Protein AF-A0A818DX25-F1 (afdb_monomer)

pLDDT: mean 81.35, std 13.8, range [36.88, 93.81]

Foldseek 3Di:
DADQVFQADPVCRPVDPDGDHQQDPVCVVVVWDWDDPPVDIAIQHPVHGDDDTDDDDDDPDDCPPPVVVCVVVPDPPPPPD

Sequence (81 aa):
FIDPLNGKPYYYVQSTSDTLFKIDEHFRYFGITIVDLGCCRVIEHLQHGTPVFVGCIFTSASKMDPYIQQLPNEYNFTSRN

Structure (mmCIF, N/CA/C/O backbone):
data_AF-A0A818DX25-F1
#
_entry.id   AF-A0A818DX25-F1
#
loop_
_atom_site.group_PDB
_atom_site.id
_atom_site.type_symbol
_atom_site.label_atom_id
_atom_site.label_alt_id
_atom_site.label_comp_id
_atom_site.label_asym_id
_atom_site.label_entity_id
_atom_site.label_seq_id
_atom_site.pdbx_PDB_ins_code
_atom_site.Cartn_x
_atom_site.Cartn_y
_atom_site.Cartn_z
_atom_site.occupancy
_atom_site.B_iso_or_equiv
_atom_site.auth_seq_id
_atom_site.auth_comp_id
_atom_site.auth_asym_id
_atom_site.auth_atom_id
_atom_site.pdbx_PDB_model_num
ATOM 1 N N . PHE A 1 1 ? 7.813 0.832 -3.303 1.00 92.75 1 PHE A N 1
ATOM 2 C CA . PHE A 1 1 ? 6.757 0.433 -2.349 1.00 92.75 1 PHE A CA 1
ATOM 3 C C . PHE A 1 1 ? 6.119 1.687 -1.760 1.00 92.75 1 PHE A C 1
ATOM 5 O O . PHE A 1 1 ? 6.669 2.773 -1.950 1.00 92.75 1 PHE A O 1
ATOM 12 N N . ILE A 1 2 ? 4.965 1.551 -1.110 1.00 92.31 2 ILE A N 1
ATOM 13 C CA . ILE A 1 2 ? 4.283 2.648 -0.407 1.00 92.31 2 ILE A CA 1
ATOM 14 C C . ILE A 1 2 ? 4.688 2.599 1.060 1.00 92.31 2 ILE A C 1
ATOM 16 O O . ILE A 1 2 ? 4.592 1.5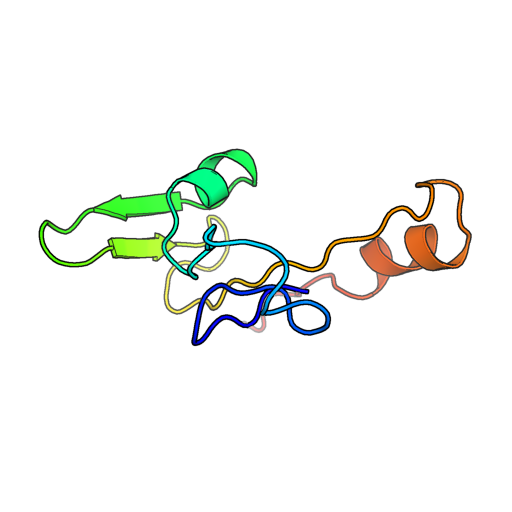44 1.685 1.00 92.31 2 ILE A O 1
ATOM 20 N N . ASP A 1 3 ? 5.156 3.724 1.586 1.00 90.69 3 ASP A N 1
ATOM 21 C CA . ASP A 1 3 ? 5.452 3.866 3.001 1.00 90.69 3 ASP A CA 1
ATOM 22 C C . ASP A 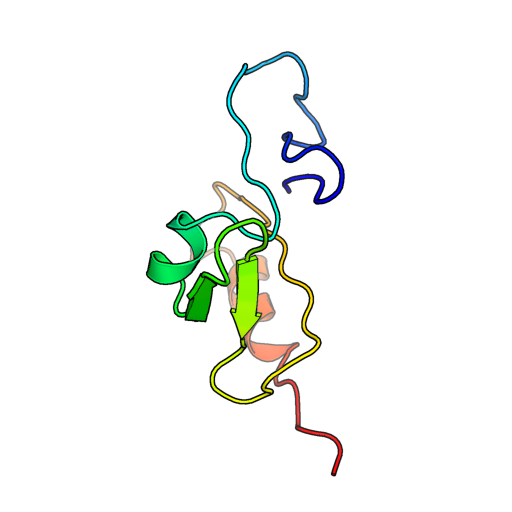1 3 ? 4.132 3.825 3.802 1.00 90.69 3 ASP A C 1
ATOM 24 O O . ASP A 1 3 ? 3.256 4.672 3.615 1.00 90.69 3 ASP A O 1
ATOM 28 N N . PRO A 1 4 ? 3.956 2.835 4.688 1.00 87.00 4 PRO A N 1
ATOM 29 C CA . PRO A 1 4 ? 2.709 2.611 5.413 1.00 87.00 4 PRO A CA 1
ATOM 30 C C . PRO A 1 4 ? 2.410 3.673 6.481 1.00 87.00 4 PRO A C 1
ATOM 32 O O . PRO A 1 4 ? 1.280 3.725 6.974 1.00 87.00 4 PRO A O 1
ATOM 35 N N . LEU A 1 5 ? 3.390 4.503 6.862 1.00 85.75 5 LEU A N 1
ATOM 36 C CA . LEU A 1 5 ? 3.202 5.574 7.845 1.00 85.75 5 LEU A CA 1
ATOM 37 C C . LEU A 1 5 ? 2.537 6.809 7.233 1.00 85.75 5 LEU A C 1
ATOM 39 O O . LEU A 1 5 ? 1.714 7.444 7.886 1.00 85.75 5 LEU A O 1
ATOM 43 N N . ASN A 1 6 ? 2.877 7.143 5.989 1.00 88.75 6 ASN A N 1
ATOM 44 C CA . ASN A 1 6 ? 2.403 8.357 5.314 1.00 88.75 6 ASN A CA 1
ATOM 45 C C . ASN A 1 6 ? 1.590 8.077 4.035 1.00 88.75 6 ASN A C 1
ATOM 47 O O . ASN A 1 6 ? 1.046 9.008 3.446 1.00 88.75 6 ASN A O 1
ATOM 51 N N . GLY A 1 7 ? 1.500 6.818 3.603 1.00 90.50 7 GLY A N 1
ATOM 52 C CA . GLY A 1 7 ? 0.778 6.400 2.405 1.00 90.50 7 GLY A CA 1
ATOM 53 C C . GLY A 1 7 ? 1.430 6.842 1.093 1.00 90.50 7 GLY A C 1
ATOM 54 O O . GLY A 1 7 ? 0.774 6.780 0.055 1.00 90.50 7 GLY A O 1
ATOM 55 N N . LYS A 1 8 ? 2.685 7.310 1.102 1.00 93.62 8 LYS A N 1
ATOM 56 C CA . LYS A 1 8 ? 3.370 7.875 -0.071 1.00 93.62 8 LYS A CA 1
ATOM 57 C C . LYS A 1 8 ? 4.337 6.888 -0.726 1.00 93.62 8 LYS A C 1
ATOM 59 O O . LYS A 1 8 ? 4.872 6.001 -0.061 1.00 93.62 8 LYS A O 1
ATOM 64 N N . PRO A 1 9 ? 4.630 7.043 -2.030 1.00 93.81 9 PRO A N 1
ATOM 65 C CA . PRO A 1 9 ? 5.693 6.283 -2.675 1.00 93.81 9 PRO A CA 1
ATOM 66 C C . PRO A 1 9 ? 7.051 6.609 -2.047 1.00 93.81 9 PRO A C 1
ATOM 68 O O . PRO A 1 9 ? 7.458 7.768 -2.047 1.00 93.81 9 PRO A O 1
ATOM 71 N N . TYR A 1 10 ? 7.781 5.592 -1.585 1.00 93.06 10 TYR A N 1
ATOM 72 C CA . TYR A 1 10 ? 9.056 5.781 -0.879 1.00 93.06 10 TYR A CA 1
ATOM 73 C C . TYR A 1 10 ? 10.090 6.596 -1.677 1.00 93.06 10 TYR A C 1
ATOM 75 O O . TYR A 1 10 ? 10.716 7.505 -1.143 1.00 93.06 10 TYR A O 1
ATOM 83 N N . TYR A 1 11 ? 10.245 6.310 -2.974 1.00 91.50 11 TYR A N 1
ATOM 84 C CA . TYR A 1 11 ? 11.255 6.971 -3.812 1.00 91.50 11 TYR A CA 1
ATOM 85 C C . TYR A 1 11 ? 10.811 8.312 -4.410 1.00 91.50 11 TYR A C 1
ATOM 87 O O . TYR A 1 11 ? 11.656 9.110 -4.802 1.00 91.50 11 TYR A O 1
ATOM 95 N N . TYR A 1 12 ? 9.506 8.579 -4.493 1.00 88.06 12 TYR A N 1
ATOM 96 C CA . TYR A 1 12 ? 8.966 9.714 -5.252 1.00 88.06 12 TYR A CA 1
ATOM 97 C C . TYR A 1 12 ? 7.884 10.455 -4.465 1.00 88.06 12 TYR A C 1
ATOM 99 O O . TYR A 1 12 ? 6.816 10.763 -4.991 1.00 88.06 12 TYR A O 1
ATOM 107 N N . VAL A 1 13 ? 8.154 10.755 -3.194 1.00 83.38 13 VAL A N 1
ATOM 108 C CA . VAL A 1 13 ? 7.178 11.357 -2.266 1.00 83.38 13 VAL A CA 1
ATOM 109 C C . VAL A 1 13 ? 6.558 12.656 -2.807 1.00 83.38 13 VAL A C 1
ATOM 111 O O . VAL A 1 13 ? 5.378 12.906 -2.589 1.00 83.38 13 VAL A O 1
ATOM 114 N N . GLN A 1 14 ? 7.321 13.462 -3.554 1.00 86.88 14 GLN A N 1
ATOM 115 C CA . GLN A 1 14 ? 6.872 14.752 -4.104 1.00 86.88 14 GLN A CA 1
ATOM 116 C C . GLN A 1 14 ? 6.103 14.642 -5.431 1.00 86.88 14 GLN A C 1
ATOM 118 O O . GLN A 1 14 ? 5.597 15.642 -5.928 1.00 86.88 14 GLN A O 1
ATOM 123 N N . SER A 1 15 ? 6.032 13.450 -6.027 1.00 84.12 15 SER A N 1
ATOM 124 C CA . SER A 1 15 ? 5.465 13.269 -7.371 1.00 84.12 15 SER A CA 1
ATOM 125 C C . SER A 1 15 ? 3.936 13.233 -7.413 1.00 84.12 15 SER A C 1
ATOM 127 O O . SER A 1 15 ? 3.362 13.364 -8.490 1.00 84.12 15 SER A O 1
ATOM 129 N N . THR A 1 16 ? 3.266 13.051 -6.271 1.00 88.31 16 THR A N 1
ATOM 130 C CA . THR A 1 16 ? 1.802 12.963 -6.217 1.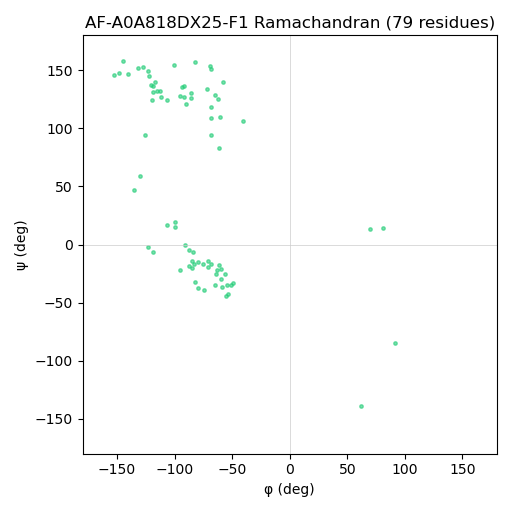00 88.31 16 THR A CA 1
ATOM 131 C C . THR A 1 16 ? 1.228 13.405 -4.869 1.00 88.31 16 THR A C 1
ATOM 133 O O . THR A 1 16 ? 1.806 13.169 -3.800 1.00 88.31 16 THR A O 1
ATOM 136 N N . SER A 1 17 ? 0.046 14.024 -4.910 1.00 90.62 17 SER A N 1
ATOM 137 C CA . SER A 1 17 ? -0.796 14.272 -3.736 1.00 90.62 17 SER A CA 1
ATOM 138 C C . SER A 1 17 ? -1.521 13.017 -3.248 1.00 90.62 17 SER A C 1
ATOM 140 O O . SER A 1 17 ? -1.908 12.984 -2.081 1.00 90.62 17 SER A O 1
ATOM 142 N N . ASP A 1 18 ? -1.609 11.969 -4.064 1.00 91.00 18 ASP A N 1
ATOM 143 C CA . ASP A 1 18 ? -2.325 10.734 -3.741 1.00 91.00 18 ASP A CA 1
ATOM 144 C C . ASP A 1 18 ? -1.627 9.930 -2.641 1.00 91.00 18 ASP A C 1
ATOM 146 O O . ASP A 1 18 ? -0.410 10.030 -2.434 1.00 91.00 18 ASP A O 1
ATOM 150 N N . THR A 1 19 ? -2.413 9.140 -1.916 1.00 91.19 19 THR A N 1
ATOM 151 C CA . THR A 1 19 ? -1.958 8.307 -0.799 1.00 91.19 19 THR A CA 1
ATOM 152 C C . THR A 1 19 ? -2.650 6.956 -0.816 1.00 91.19 19 THR A C 1
ATOM 154 O O . THR A 1 19 ? -3.828 6.883 -1.146 1.00 91.19 19 THR A O 1
ATOM 157 N N . LEU A 1 20 ? -1.945 5.917 -0.378 1.00 90.19 20 LEU A N 1
ATOM 158 C CA . LEU A 1 20 ? -2.502 4.592 -0.126 1.00 90.19 20 LEU A CA 1
ATOM 159 C C . LEU A 1 20 ? -2.161 4.177 1.309 1.00 90.19 20 LEU A C 1
ATOM 161 O O . LEU A 1 20 ? -1.067 3.686 1.582 1.00 90.19 20 LEU A O 1
ATOM 165 N N . PHE A 1 21 ? -3.069 4.420 2.251 1.00 88.06 21 PHE A N 1
ATOM 166 C CA . PHE A 1 21 ? -2.841 4.087 3.661 1.00 88.06 21 PHE A CA 1
ATOM 167 C C . PHE A 1 21 ? -3.139 2.621 3.954 1.00 88.06 21 PHE A C 1
ATOM 169 O O . PHE A 1 21 ? -3.953 2.006 3.286 1.00 88.06 21 PHE A O 1
ATOM 176 N N . LYS A 1 22 ? -2.561 2.069 5.025 1.00 80.00 22 LYS A N 1
ATOM 177 C CA . LYS A 1 22 ? -2.763 0.665 5.435 1.00 80.00 22 LYS A CA 1
ATOM 178 C C . LYS A 1 22 ? -4.236 0.208 5.494 1.00 80.00 22 LYS A C 1
ATOM 180 O O . LYS A 1 22 ? -4.514 -0.939 5.191 1.00 80.00 22 LYS A O 1
ATOM 185 N N . ILE A 1 23 ? -5.171 1.092 5.849 1.00 85.12 23 ILE A N 1
ATOM 186 C CA . ILE A 1 23 ? -6.617 0.807 5.982 1.00 85.12 23 ILE A CA 1
ATOM 187 C C . ILE A 1 23 ? -7.453 1.259 4.768 1.00 85.12 23 ILE A C 1
ATOM 189 O O . ILE A 1 23 ? -8.655 1.498 4.887 1.00 85.12 23 ILE A O 1
ATOM 193 N N . ASP A 1 24 ? -6.816 1.467 3.620 1.00 86.62 24 ASP A N 1
ATOM 194 C CA . ASP A 1 24 ? -7.471 1.993 2.426 1.00 86.62 24 ASP A CA 1
ATOM 195 C C . ASP A 1 24 ? -8.414 0.964 1.778 1.00 86.62 24 ASP A C 1
ATOM 197 O O . ASP A 1 24 ? -8.035 -0.185 1.564 1.00 86.62 24 ASP A O 1
ATOM 201 N N . GLU A 1 25 ? -9.635 1.378 1.421 1.00 87.19 25 GLU A N 1
ATOM 202 C CA . GLU A 1 25 ? -10.670 0.506 0.836 1.00 87.19 25 GLU A CA 1
ATOM 203 C C . GLU A 1 25 ? -10.208 -0.216 -0.436 1.00 87.19 25 GLU A C 1
ATOM 205 O O . GLU A 1 25 ? -10.701 -1.307 -0.737 1.00 87.19 25 GLU A O 1
ATOM 210 N N . HIS A 1 26 ? -9.229 0.333 -1.163 1.00 88.06 26 HIS A N 1
ATOM 211 C CA . HIS A 1 26 ? -8.669 -0.318 -2.345 1.00 88.06 26 HIS A CA 1
ATOM 212 C C . HIS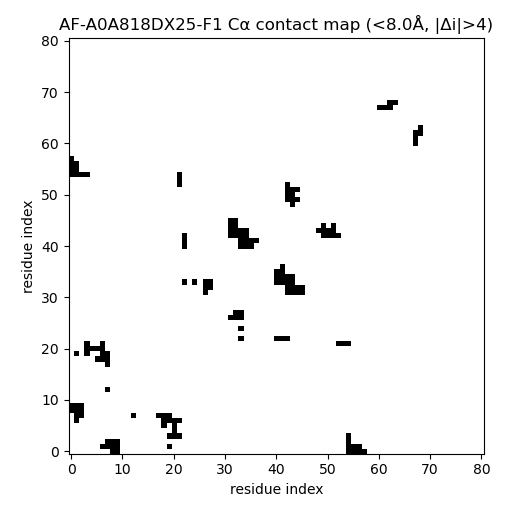 A 1 26 ? -8.056 -1.692 -2.039 1.00 88.06 26 HIS A C 1
ATOM 214 O O . HIS A 1 26 ? -7.979 -2.536 -2.933 1.00 88.06 26 HIS A O 1
ATOM 220 N N . PHE A 1 27 ? -7.688 -1.975 -0.785 1.00 86.56 27 PHE A N 1
ATOM 221 C CA . PHE A 1 27 ? -7.213 -3.298 -0.379 1.00 86.56 27 PHE A CA 1
ATOM 222 C C . PHE A 1 27 ? -8.254 -4.410 -0.537 1.00 86.56 27 PHE A C 1
ATOM 224 O O . PHE A 1 27 ? -7.871 -5.566 -0.732 1.00 86.56 27 PHE A O 1
ATOM 231 N N . ARG A 1 28 ? -9.554 -4.085 -0.582 1.00 86.81 28 ARG A N 1
ATOM 232 C CA . ARG A 1 28 ? -10.605 -5.070 -0.889 1.00 86.81 28 ARG A CA 1
ATOM 233 C C . ARG A 1 28 ? -10.418 -5.731 -2.249 1.00 86.81 28 ARG A C 1
ATOM 235 O O . ARG A 1 28 ? -10.650 -6.930 -2.377 1.00 86.81 28 ARG A O 1
ATOM 242 N N . TYR A 1 29 ? -9.938 -4.985 -3.245 1.00 88.06 29 TYR A N 1
ATOM 243 C CA . TYR A 1 29 ? -9.666 -5.525 -4.582 1.00 88.06 29 TYR A CA 1
ATOM 244 C C . TYR A 1 29 ? -8.496 -6.518 -4.602 1.00 88.06 29 TYR A C 1
ATOM 246 O O . TYR A 1 29 ? -8.369 -7.296 -5.543 1.00 88.06 29 TYR A O 1
ATOM 254 N N . PHE A 1 30 ? -7.672 -6.526 -3.553 1.00 83.56 30 PHE A N 1
ATOM 255 C CA . PHE A 1 30 ? -6.555 -7.451 -3.375 1.00 83.56 30 PHE A CA 1
ATOM 256 C C . PHE A 1 30 ? -6.892 -8.616 -2.426 1.00 83.56 30 PHE A C 1
ATOM 258 O O . PHE A 1 30 ? -5.990 -9.311 -1.967 1.00 83.56 30 PHE A O 1
ATOM 265 N N . GLY A 1 31 ? -8.179 -8.847 -2.130 1.00 82.94 31 GLY A N 1
ATOM 266 C CA . GLY A 1 31 ? -8.638 -9.972 -1.304 1.00 82.94 31 GLY A CA 1
ATOM 267 C C . GLY A 1 31 ? -8.516 -9.748 0.206 1.00 82.94 31 GLY A C 1
ATOM 268 O O . GLY A 1 31 ? -8.616 -10.699 0.978 1.00 82.94 31 GLY A O 1
ATOM 269 N N . ILE A 1 32 ? -8.305 -8.505 0.640 1.00 84.56 32 ILE A N 1
ATOM 270 C CA . ILE A 1 32 ? -8.231 -8.138 2.056 1.00 84.56 32 ILE A CA 1
ATOM 271 C C . ILE A 1 32 ? -9.604 -7.678 2.547 1.00 84.56 32 ILE A C 1
ATOM 273 O O . ILE A 1 32 ? -10.269 -6.874 1.894 1.00 84.56 32 ILE A O 1
ATOM 277 N N . THR A 1 33 ? -10.026 -8.140 3.723 1.00 86.75 33 THR A N 1
ATOM 278 C CA . THR A 1 33 ? -11.275 -7.664 4.326 1.00 86.75 33 THR A CA 1
ATOM 279 C C . THR A 1 33 ? -11.004 -6.390 5.110 1.00 86.75 33 THR A C 1
ATOM 281 O O . THR A 1 33 ? -10.090 -6.335 5.930 1.00 86.75 33 THR A O 1
ATOM 284 N N . ILE A 1 34 ? -11.810 -5.358 4.865 1.00 87.31 34 ILE A N 1
ATOM 285 C CA . ILE A 1 34 ? -11.804 -4.133 5.664 1.00 87.31 34 ILE A CA 1
ATOM 286 C C . ILE A 1 34 ? -13.119 -4.061 6.430 1.00 87.31 34 ILE A C 1
ATOM 288 O O . ILE A 1 34 ? -14.201 -4.168 5.848 1.00 87.31 34 ILE A O 1
ATOM 292 N N . VAL A 1 35 ? -13.029 -3.895 7.742 1.00 86.00 35 VAL A N 1
ATOM 293 C CA . VAL A 1 35 ? -14.179 -3.734 8.631 1.00 86.00 35 VAL A CA 1
ATOM 294 C C . VAL A 1 35 ? -14.244 -2.277 9.064 1.00 86.00 35 VAL A C 1
ATOM 296 O O . VAL A 1 35 ? -13.267 -1.739 9.588 1.00 86.00 35 VAL A O 1
ATOM 299 N N . ASP A 1 36 ? -15.388 -1.642 8.826 1.00 86.38 36 ASP A N 1
ATOM 300 C CA . ASP A 1 36 ? -15.646 -0.264 9.237 1.00 86.38 36 ASP A CA 1
ATOM 301 C C . ASP A 1 36 ? -16.275 -0.245 10.637 1.00 86.38 36 ASP A C 1
ATOM 303 O O . ASP A 1 36 ? -17.324 -0.850 10.865 1.00 86.38 36 ASP A O 1
ATOM 307 N N . LEU A 1 37 ? -15.616 0.428 11.581 1.00 87.31 37 LEU A N 1
ATOM 308 C CA . LEU A 1 37 ? -16.072 0.627 12.960 1.00 87.31 37 LEU A CA 1
ATOM 309 C C . LEU A 1 37 ? -16.544 2.076 13.196 1.00 87.31 37 LEU A C 1
ATOM 311 O O . LEU A 1 37 ? -16.626 2.533 14.337 1.00 87.31 37 LEU A O 1
ATOM 315 N N . GLY A 1 38 ? -16.809 2.832 12.127 1.00 86.69 38 GLY A N 1
ATOM 316 C CA . GLY A 1 38 ? -17.187 4.241 12.153 1.00 86.69 38 GLY A CA 1
ATOM 317 C C . GLY A 1 38 ? -15.969 5.159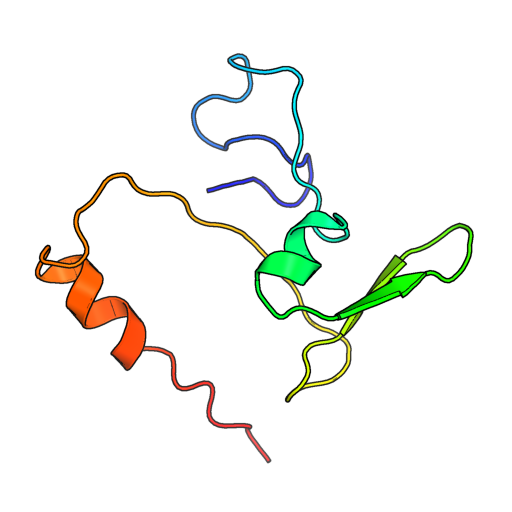 12.060 1.00 86.69 38 GLY A C 1
ATOM 318 O O . GLY A 1 38 ? -15.622 5.636 10.985 1.00 86.69 38 GLY A O 1
ATOM 319 N N . CYS A 1 39 ? -15.314 5.446 13.190 1.00 85.62 39 CYS A N 1
ATOM 320 C CA . CYS A 1 39 ? -14.143 6.340 13.219 1.00 85.62 39 CYS A CA 1
ATOM 321 C C . CYS A 1 39 ? -12.813 5.634 12.908 1.00 85.62 39 CYS A C 1
ATOM 323 O O . CYS A 1 39 ? -11.807 6.293 12.648 1.00 85.62 39 CYS A O 1
ATOM 325 N N . CYS A 1 40 ? -12.814 4.302 12.934 1.00 82.25 40 CYS A N 1
ATOM 326 C CA . CYS A 1 40 ? -11.651 3.460 12.707 1.00 82.25 40 CYS A CA 1
ATOM 327 C C . CYS A 1 40 ? -11.999 2.365 11.708 1.00 82.25 40 CYS A C 1
ATOM 329 O O . CYS A 1 40 ? -13.132 1.893 11.650 1.00 82.25 40 CYS A O 1
ATOM 331 N N . ARG A 1 41 ? -10.988 1.908 10.974 1.00 84.69 41 ARG A N 1
ATOM 332 C CA . ARG A 1 41 ? -11.098 0.730 10.118 1.00 84.69 41 ARG A CA 1
ATOM 333 C C . ARG A 1 41 ? -10.068 -0.298 10.528 1.00 84.69 41 ARG A C 1
ATOM 335 O O . ARG A 1 41 ? -8.959 0.055 10.933 1.00 84.69 41 ARG A O 1
ATOM 342 N N . VAL A 1 42 ? -10.448 -1.563 10.424 1.00 84.06 42 VAL A N 1
ATOM 343 C CA . VAL A 1 42 ? -9.597 -2.701 10.765 1.00 84.06 42 VAL A CA 1
ATOM 344 C C . VAL A 1 42 ? -9.423 -3.574 9.536 1.00 84.06 42 VAL A C 1
ATOM 346 O O . VAL A 1 42 ? -10.364 -3.809 8.782 1.00 84.06 42 VAL A O 1
ATOM 349 N N . ILE A 1 43 ? -8.192 -4.026 9.337 1.00 84.12 43 ILE A N 1
ATOM 350 C CA . ILE A 1 43 ? -7.824 -4.968 8.289 1.00 84.12 43 ILE A CA 1
ATOM 351 C C . ILE A 1 43 ? -7.930 -6.366 8.873 1.00 84.12 43 ILE A C 1
ATOM 353 O O . ILE A 1 43 ? -7.279 -6.643 9.874 1.00 84.12 43 ILE A O 1
ATOM 357 N N . GLU A 1 44 ? -8.660 -7.253 8.217 1.00 80.88 44 GLU A N 1
ATOM 358 C CA . GLU A 1 44 ? -8.727 -8.664 8.568 1.00 80.88 44 GLU A CA 1
ATOM 359 C C . GLU A 1 44 ? -8.237 -9.512 7.391 1.00 80.88 44 GLU A C 1
ATOM 361 O O . GLU A 1 44 ? -8.724 -9.398 6.259 1.00 80.88 44 GLU A O 1
ATOM 366 N N . HIS A 1 45 ? -7.241 -10.362 7.645 1.00 76.38 45 HIS A N 1
ATOM 367 C CA . HIS A 1 45 ? -6.795 -11.331 6.651 1.00 76.38 45 HIS A CA 1
ATOM 368 C C . HIS A 1 45 ? -7.666 -12.584 6.740 1.00 76.38 45 HIS A C 1
ATOM 370 O O . HIS A 1 45 ? -7.735 -13.202 7.799 1.00 76.38 45 HIS A O 1
ATOM 376 N N . LEU A 1 46 ? -8.253 -13.013 5.620 1.00 67.25 46 LEU A N 1
ATOM 377 C CA . LEU A 1 46 ? -9.206 -14.133 5.563 1.00 67.25 46 LEU A CA 1
ATOM 378 C C . LEU A 1 46 ? -8.707 -15.421 6.243 1.00 67.25 46 LEU A C 1
ATOM 380 O O . LEU A 1 46 ? -9.494 -16.146 6.837 1.00 67.25 46 LEU A O 1
ATOM 384 N N . GLN A 1 47 ? -7.402 -15.699 6.174 1.00 69.06 47 GLN A N 1
ATOM 385 C CA . GLN A 1 47 ? -6.800 -16.893 6.779 1.00 69.06 47 GLN A CA 1
ATOM 386 C C . GLN A 1 47 ? -6.218 -16.666 8.187 1.00 69.06 47 GLN A C 1
ATOM 388 O O . GLN A 1 47 ? -6.030 -17.627 8.923 1.00 69.06 47 GLN A O 1
ATOM 393 N N . HIS A 1 48 ? -5.896 -15.421 8.561 1.00 65.88 48 HIS A N 1
ATOM 394 C CA . HIS A 1 48 ? -5.084 -15.127 9.758 1.00 65.88 48 HIS A CA 1
ATOM 395 C C . HIS A 1 48 ? -5.774 -14.191 10.766 1.00 65.88 48 HIS A C 1
ATOM 397 O O . HIS A 1 48 ? -5.209 -13.921 11.822 1.00 65.88 48 HIS A O 1
ATOM 403 N N . GLY A 1 49 ? -6.981 -13.702 10.469 1.00 70.19 49 GLY A N 1
ATOM 404 C CA . GLY A 1 49 ? -7.723 -12.798 11.344 1.00 70.19 49 GLY A CA 1
ATOM 405 C C . GLY A 1 49 ? -6.988 -11.474 11.581 1.00 70.19 49 GLY A C 1
ATOM 406 O O . GLY A 1 49 ? -6.402 -10.893 10.662 1.00 70.19 49 GLY A O 1
ATOM 407 N N . THR A 1 50 ? -7.026 -10.997 12.826 1.00 72.88 50 THR A N 1
ATOM 408 C CA . THR A 1 50 ? -6.310 -9.809 13.319 1.00 72.88 50 THR A CA 1
ATOM 409 C C . THR A 1 50 ? -5.407 -10.176 14.508 1.00 72.88 50 THR A C 1
ATOM 411 O O . THR A 1 50 ? -5.769 -11.071 15.272 1.00 72.88 50 THR A O 1
ATOM 414 N N . PRO A 1 51 ? -4.256 -9.494 14.713 1.00 69.19 51 PRO A N 1
ATOM 415 C CA . PRO A 1 51 ? -3.760 -8.329 13.975 1.00 69.19 51 PRO A CA 1
ATOM 416 C C . PRO A 1 51 ? -2.847 -8.698 12.794 1.00 69.19 51 PRO A C 1
ATOM 418 O O . PRO A 1 51 ? -1.926 -9.500 12.923 1.00 69.19 51 PRO A O 1
ATOM 421 N N . VAL A 1 52 ? -3.049 -8.033 11.656 1.00 76.06 52 VAL A N 1
ATOM 422 C CA . VAL A 1 52 ? -2.194 -8.151 10.466 1.00 76.06 52 VAL A CA 1
ATOM 423 C C . VAL A 1 52 ? -1.737 -6.779 9.988 1.00 76.06 52 VAL A C 1
ATOM 425 O O . VAL A 1 52 ? -2.404 -5.766 10.204 1.00 76.06 52 VAL A O 1
ATOM 428 N N . PHE A 1 53 ? -0.583 -6.751 9.329 1.00 78.88 53 PHE A N 1
ATOM 429 C CA . PHE A 1 53 ? -0.032 -5.555 8.709 1.00 78.88 53 PHE A CA 1
ATOM 430 C C . PHE A 1 53 ? 0.022 -5.741 7.195 1.00 78.88 53 PHE A C 1
ATOM 432 O O . PHE A 1 53 ? 0.511 -6.763 6.719 1.00 78.88 53 PHE A O 1
ATOM 439 N N . VAL A 1 54 ? -0.465 -4.752 6.445 1.00 81.56 54 VAL A N 1
ATOM 440 C CA .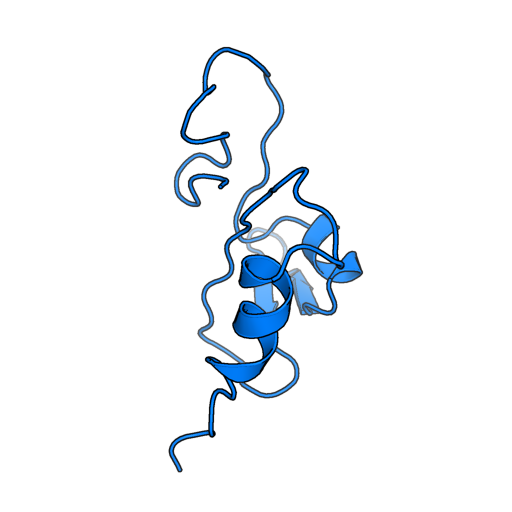 VAL A 1 54 ? -0.518 -4.796 4.979 1.00 81.56 54 VAL A CA 1
ATOM 441 C C . VAL A 1 54 ? 0.321 -3.661 4.404 1.00 81.56 54 VAL A C 1
ATOM 443 O O . VAL A 1 54 ? 0.263 -2.526 4.877 1.00 81.56 54 VAL A O 1
ATOM 446 N N . GLY A 1 55 ? 1.096 -3.978 3.369 1.00 85.62 55 GLY A N 1
ATOM 447 C CA . GLY A 1 55 ? 1.899 -3.028 2.610 1.00 85.62 55 GLY A CA 1
ATOM 448 C C . GLY A 1 55 ? 1.956 -3.413 1.133 1.00 85.62 55 GLY A C 1
ATOM 449 O O . GLY A 1 55 ? 1.740 -4.570 0.780 1.00 85.62 55 GLY A O 1
ATOM 450 N N . CYS A 1 56 ? 2.258 -2.437 0.274 1.00 88.94 56 CYS A N 1
ATOM 451 C CA . CYS A 1 56 ? 2.278 -2.622 -1.179 1.00 88.94 56 CYS A CA 1
ATOM 452 C C . CYS A 1 56 ? 3.653 -2.360 -1.783 1.00 88.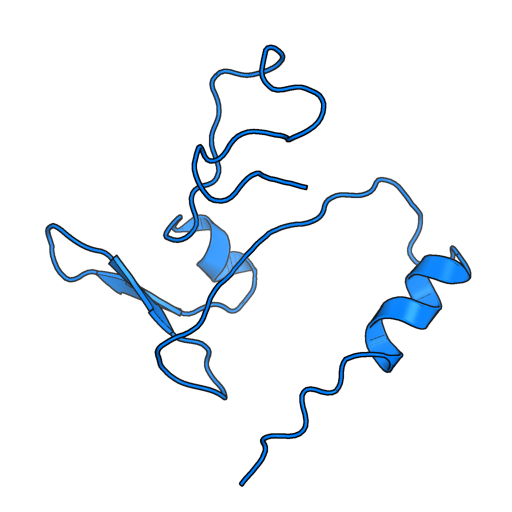94 56 CYS A C 1
ATOM 454 O O . CYS A 1 56 ? 4.243 -1.288 -1.596 1.00 88.94 56 CYS A O 1
ATOM 456 N N . ILE A 1 57 ? 4.108 -3.293 -2.618 1.00 90.88 57 ILE A N 1
ATOM 457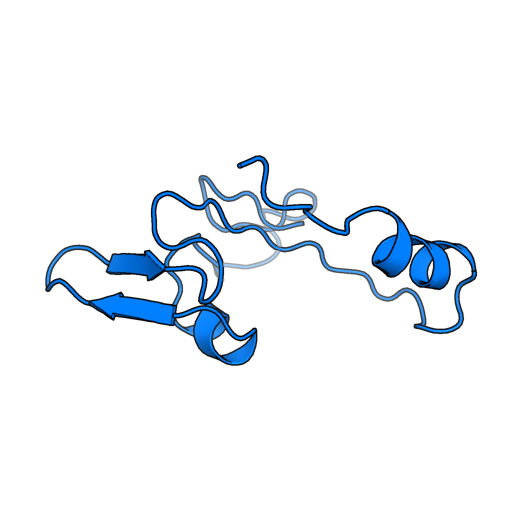 C CA . ILE A 1 57 ? 5.274 -3.133 -3.487 1.00 90.88 57 ILE A CA 1
ATOM 458 C C . ILE A 1 57 ? 4.784 -3.112 -4.937 1.00 90.88 57 ILE A C 1
ATOM 460 O O . ILE A 1 57 ? 3.990 -3.953 -5.341 1.00 90.88 57 ILE A O 1
ATOM 464 N N . PHE A 1 58 ? 5.263 -2.138 -5.708 1.00 90.62 58 PHE A N 1
ATOM 465 C CA . PHE A 1 58 ? 4.911 -1.953 -7.113 1.00 90.62 58 PHE A CA 1
ATOM 466 C C . PHE A 1 58 ? 6.159 -2.130 -7.970 1.00 90.62 58 PHE A C 1
ATOM 468 O O . PHE A 1 58 ? 7.235 -1.662 -7.592 1.00 90.62 58 PHE A O 1
ATOM 475 N N . THR A 1 59 ? 6.002 -2.786 -9.115 1.00 91.69 59 THR A N 1
ATOM 476 C CA . THR A 1 59 ? 7.060 -2.993 -10.102 1.00 91.69 59 THR A CA 1
ATOM 477 C C . THR A 1 59 ? 6.457 -3.031 -11.503 1.00 91.69 59 THR A C 1
ATOM 479 O O . THR A 1 59 ? 5.320 -3.468 -11.677 1.00 91.69 59 THR A O 1
ATOM 482 N N . SER A 1 60 ? 7.213 -2.561 -12.493 1.00 93.62 60 SER A N 1
ATOM 483 C CA . SER A 1 60 ? 6.902 -2.724 -13.918 1.00 93.62 60 SER A CA 1
ATOM 484 C C . SER A 1 60 ? 7.533 -3.985 -14.518 1.00 93.62 60 SER A C 1
ATOM 486 O O . SER A 1 60 ? 7.362 -4.243 -15.709 1.00 93.62 60 SER A O 1
ATOM 488 N N . ALA A 1 61 ? 8.269 -4.764 -13.715 1.00 93.62 61 ALA A N 1
ATOM 489 C CA . ALA A 1 61 ? 8.850 -6.026 -14.148 1.00 93.62 61 ALA A CA 1
ATOM 490 C C . ALA A 1 61 ? 7.761 -6.988 -14.646 1.00 93.62 61 ALA A C 1
ATOM 492 O O . ALA A 1 61 ? 6.673 -7.093 -14.074 1.00 93.62 61 ALA A O 1
ATOM 493 N N . SER A 1 62 ? 8.065 -7.694 -15.733 1.00 93.75 62 SER A N 1
ATOM 494 C CA . SER A 1 62 ? 7.143 -8.656 -16.330 1.00 93.75 62 SER A CA 1
ATOM 495 C C . SER A 1 62 ? 6.941 -9.862 -15.414 1.00 93.75 62 SER A C 1
ATOM 497 O O . SER A 1 62 ? 7.860 -10.292 -14.725 1.00 93.75 62 SER A O 1
ATOM 499 N N . LYS A 1 63 ? 5.770 -10.502 -15.489 1.00 88.00 63 LYS A N 1
ATOM 500 C CA . LYS A 1 63 ? 5.534 -11.806 -14.841 1.00 88.00 63 LYS A CA 1
ATOM 501 C C . LYS A 1 63 ? 6.455 -12.918 -15.366 1.00 88.00 63 LYS A C 1
ATOM 503 O O . LYS A 1 63 ? 6.571 -13.960 -14.732 1.00 88.00 63 LYS A O 1
ATOM 508 N N . MET A 1 64 ? 7.066 -12.712 -16.534 1.00 90.56 64 MET A N 1
ATOM 509 C CA . MET A 1 64 ? 8.051 -13.629 -17.117 1.00 90.56 64 MET A CA 1
ATOM 510 C C . MET A 1 64 ? 9.484 -13.352 -16.648 1.00 90.56 64 MET A C 1
ATOM 512 O O . MET A 1 64 ? 10.392 -14.085 -17.026 1.00 90.56 64 MET A O 1
ATOM 516 N N . ASP A 1 65 ? 9.706 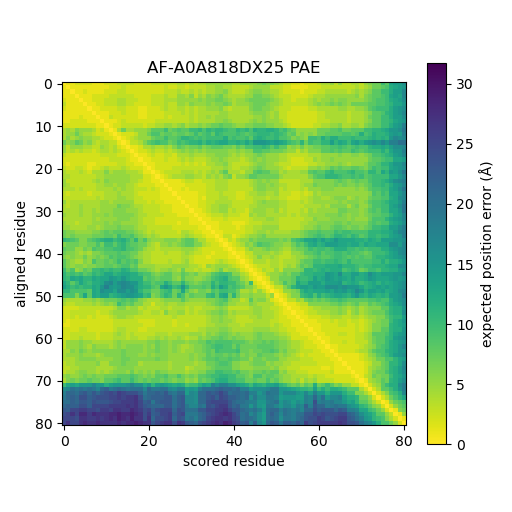-12.294 -15.865 1.00 92.56 65 ASP A N 1
ATOM 517 C CA . ASP A 1 65 ? 11.014 -12.016 -15.283 1.00 92.56 65 ASP A CA 1
ATOM 518 C C . ASP A 1 65 ? 11.383 -13.143 -14.295 1.00 92.56 65 ASP A C 1
ATOM 520 O O . ASP A 1 65 ? 10.569 -13.474 -13.421 1.00 92.56 65 ASP A O 1
ATOM 524 N N . PRO A 1 66 ? 12.578 -13.752 -14.415 1.00 90.06 66 PRO A N 1
ATOM 525 C CA . PRO A 1 66 ? 12.969 -14.892 -13.591 1.00 90.06 66 PRO A CA 1
ATOM 526 C C . PRO A 1 66 ? 12.964 -14.576 -12.091 1.00 90.06 66 PRO A C 1
ATOM 528 O O . PRO A 1 66 ? 12.667 -15.465 -11.296 1.00 90.06 66 PRO A O 1
ATOM 531 N N . TYR A 1 67 ? 13.226 -13.328 -11.690 1.00 88.00 67 TYR A N 1
ATOM 532 C CA . TYR A 1 67 ? 13.163 -12.924 -10.285 1.00 88.00 67 TYR A CA 1
ATOM 533 C C . TYR A 1 67 ? 11.718 -12.804 -9.799 1.00 88.00 67 TYR A C 1
ATOM 535 O O . TYR A 1 67 ? 11.399 -13.240 -8.696 1.00 88.00 67 TYR A O 1
ATOM 543 N N . ILE A 1 68 ? 10.810 -12.284 -10.633 1.00 88.94 68 ILE A N 1
ATOM 544 C CA . ILE A 1 68 ? 9.381 -12.197 -10.293 1.00 88.94 68 ILE A CA 1
ATOM 545 C C . ILE A 1 68 ? 8.762 -13.588 -10.139 1.00 88.94 68 ILE A C 1
ATOM 547 O O . ILE A 1 68 ? 7.912 -13.778 -9.274 1.00 88.94 68 ILE A O 1
ATOM 551 N N . GLN A 1 69 ? 9.201 -14.573 -10.923 1.00 87.62 69 GLN A N 1
ATOM 552 C CA . GLN A 1 69 ? 8.712 -15.953 -10.825 1.00 87.62 69 GLN A CA 1
ATOM 553 C C . GLN A 1 69 ? 9.171 -16.689 -9.559 1.00 87.62 69 GLN A C 1
ATOM 555 O O . GLN A 1 69 ? 8.551 -17.682 -9.179 1.00 87.62 69 GLN A O 1
ATOM 560 N N . GLN A 1 70 ? 10.225 -16.215 -8.892 1.00 86.94 70 GLN A N 1
ATOM 561 C CA . GLN A 1 70 ? 10.720 -16.799 -7.641 1.00 86.94 70 GLN A CA 1
ATOM 562 C C . GLN A 1 70 ? 9.937 -16.300 -6.417 1.00 86.94 70 GLN A C 1
ATOM 564 O O . GLN A 1 70 ? 9.709 -17.075 -5.489 1.00 86.94 70 GLN A O 1
ATOM 569 N N . LEU A 1 71 ? 9.441 -15.055 -6.449 1.00 81.44 71 LEU A N 1
ATOM 570 C CA . LEU A 1 71 ? 8.734 -14.420 -5.325 1.00 81.44 71 LEU A CA 1
ATOM 571 C C . LEU A 1 71 ? 7.538 -15.218 -4.760 1.00 81.44 71 LEU A C 1
ATOM 573 O O . LEU A 1 71 ? 7.413 -15.281 -3.537 1.00 81.44 71 LEU A O 1
ATOM 577 N N . PRO A 1 72 ? 6.655 -15.843 -5.571 1.00 73.12 72 PRO A N 1
ATOM 578 C CA . PRO A 1 72 ? 5.501 -16.577 -5.048 1.00 73.12 72 PRO A CA 1
ATOM 579 C C . PRO A 1 72 ? 5.882 -17.794 -4.197 1.00 73.12 72 PRO A C 1
ATOM 581 O O . PRO A 1 72 ? 5.100 -18.214 -3.350 1.00 73.12 72 PRO A O 1
ATOM 584 N N . ASN A 1 73 ? 7.068 -18.366 -4.421 1.00 57.72 73 ASN A N 1
ATOM 585 C CA . ASN A 1 73 ? 7.485 -19.615 -3.787 1.00 57.72 73 ASN A CA 1
ATOM 586 C C . ASN A 1 73 ? 8.159 -19.406 -2.422 1.00 57.72 73 ASN A C 1
ATOM 588 O O . ASN A 1 73 ? 8.231 -20.348 -1.635 1.00 57.72 73 ASN A O 1
ATOM 592 N N . GLU A 1 74 ? 8.637 -18.196 -2.121 1.00 52.56 74 GLU A N 1
ATOM 593 C CA . GLU A 1 74 ? 9.398 -17.921 -0.893 1.00 52.56 74 GLU A CA 1
ATOM 594 C C . GLU A 1 74 ? 8.519 -17.654 0.338 1.00 52.56 74 GLU A C 1
ATOM 596 O O . GLU A 1 74 ? 8.992 -17.782 1.465 1.00 52.56 74 GLU A O 1
ATOM 601 N N . TYR A 1 75 ? 7.229 -17.352 0.159 1.00 51.59 75 TYR A N 1
ATOM 602 C CA . TYR A 1 75 ? 6.334 -16.982 1.260 1.00 51.59 75 TYR A CA 1
ATOM 603 C C . TYR A 1 75 ? 5.026 -17.779 1.263 1.00 51.59 75 TYR A C 1
ATOM 605 O O . TYR A 1 75 ? 3.929 -17.224 1.297 1.00 51.59 75 TYR A O 1
ATOM 613 N N . ASN A 1 76 ? 5.139 -19.107 1.349 1.00 45.97 76 ASN A N 1
ATOM 614 C CA . ASN A 1 76 ? 4.121 -19.874 2.061 1.00 45.97 76 ASN A CA 1
ATOM 615 C C . ASN A 1 76 ? 4.251 -19.511 3.543 1.00 45.97 76 ASN A C 1
ATOM 617 O O . ASN A 1 76 ? 5.070 -20.091 4.256 1.00 45.97 76 ASN A O 1
ATOM 621 N N . PHE A 1 77 ? 3.473 -18.530 4.009 1.00 49.69 77 PHE A N 1
ATOM 622 C CA . PHE A 1 77 ? 3.232 -18.335 5.437 1.00 49.69 77 PHE A CA 1
ATOM 623 C C . PHE A 1 77 ? 2.551 -19.606 5.960 1.00 49.69 77 PHE A C 1
ATOM 625 O O . PHE A 1 77 ? 1.330 -19.702 6.027 1.00 49.69 77 PHE A O 1
ATOM 632 N N . THR A 1 78 ? 3.343 -20.628 6.285 1.00 44.41 78 THR A N 1
ATOM 633 C CA . THR A 1 78 ? 2.887 -21.743 7.100 1.00 44.41 78 THR A CA 1
ATOM 634 C C . THR A 1 78 ? 2.469 -21.133 8.423 1.00 44.41 78 THR A C 1
ATOM 636 O O . THR A 1 78 ? 3.316 -20.633 9.170 1.00 44.41 78 THR A O 1
ATOM 639 N N . SER A 1 79 ? 1.164 -21.134 8.669 1.00 43.91 79 SER A N 1
ATOM 640 C CA . SER A 1 79 ? 0.558 -20.925 9.974 1.00 43.91 79 SER A CA 1
ATOM 641 C C . SER A 1 79 ? 1.386 -21.676 11.016 1.00 43.91 79 SER A C 1
ATOM 643 O O . SER A 1 79 ? 1.393 -22.908 11.044 1.00 43.91 79 SER A O 1
ATOM 645 N N . ARG A 1 80 ? 2.159 -20.941 11.823 1.00 40.00 80 ARG A N 1
ATOM 646 C CA . ARG A 1 80 ? 2.739 -21.506 13.039 1.00 40.00 80 ARG A CA 1
ATOM 647 C C . ARG A 1 80 ? 1.556 -21.753 13.970 1.00 40.00 80 ARG A C 1
ATOM 649 O O . ARG A 1 80 ? 0.920 -20.789 14.387 1.00 40.00 80 ARG A O 1
ATOM 656 N N . ASN A 1 81 ? 1.240 -23.036 14.157 1.00 36.88 81 ASN A N 1
ATOM 657 C CA . ASN A 1 81 ? 0.316 -23.530 15.178 1.00 36.88 81 ASN A CA 1
ATOM 658 C C . ASN A 1 81 ? 0.724 -23.035 16.567 1.00 36.88 81 ASN A C 1
ATOM 660 O O . ASN A 1 81 ? 1.952 -22.979 16.819 1.00 36.88 81 ASN A O 1
#

Radius of gyration: 14.97 Å; Cα contacts (8 Å, |Δi|>4): 80; chains: 1; bounding box: 30×38×32 Å

Nearest PDB structures (foldseek):
  5cv0-assembly1_A  TM=9.198E-01  e=5.703E-04  Homo sapiens
  5cv0-assembly1_B  TM=8.536E-01  e=4.992E-04  Homo sapiens
  5cuz-assembly1_A-2  TM=8.474E-01  e=2.161E-03  Homo sapiens
  6x8z-assembly1_A  TM=9.100E-01  e=9.353E-03  Homo sapiens
  6x8z-assembly2_B  TM=7.952E-01  e=2.223E-02  Homo sapiens

Solvent-accessible surface area (backbone atoms only — not comparable to full-atom values): 5353 Å² total; per-residue (Å²): 74,40,38,59,90,76,12,29,43,69,92,49,57,87,78,53,94,68,68,58,44,65,73,42,75,72,44,46,83,74,71,37,44,75,45,80,70,84,93,49,64,46,56,34,40,90,90,70,43,70,92,65,87,65,77,54,77,74,79,89,75,52,83,82,36,73,69,58,61,48,58,76,72,76,64,73,78,71,78,81,126

Mean predicted aligned error: 7.36 Å

Secondary structure (DSSP, 8-state):
-B-TTT-SBSS-GGG-S----TT-GGGGGGT-EEEE-SS-EEEEBTTTBSS-----------TTSHHHHHHHHH-------